Protein AF-A0A538BJV0-F1 (afdb_monomer_lite)

Foldseek 3Di:
DVVVVVVVLVVVLCVQLVVLLVVLCVVCVVVVHDSLQSSLVSLLVQLVVLLVVLVCLLPPDQKDADDDDDDPPDHPHIDGDDPVSNVVSNVSSVSSNVSSVVSNVVSLVSHPPNPPD

Radius of gyration: 18.01 Å; chains: 1; bounding box: 38×36×46 Å

Structure (mmCIF, N/CA/C/O backbone):
data_AF-A0A538BJV0-F1
#
_entry.id   AF-A0A538BJV0-F1
#
loop_
_atom_site.group_PDB
_atom_site.id
_atom_site.type_symbol
_atom_site.label_atom_id
_atom_site.label_alt_id
_atom_site.label_comp_id
_atom_site.label_asym_id
_atom_site.label_entity_id
_atom_site.label_seq_id
_atom_site.pdbx_PDB_ins_code
_atom_site.Cartn_x
_atom_site.Cartn_y
_atom_site.Cartn_z
_atom_site.occupancy
_atom_site.B_iso_or_equiv
_atom_site.auth_seq_id
_atom_site.auth_comp_id
_atom_site.auth_asym_id
_atom_site.auth_atom_id
_atom_site.pdbx_PDB_model_num
ATOM 1 N N . MET A 1 1 ? -21.130 -14.299 0.178 1.00 80.50 1 MET A N 1
ATOM 2 C CA . MET A 1 1 ? -20.401 -13.140 0.751 1.00 80.50 1 MET A CA 1
ATOM 3 C C . MET A 1 1 ? -18.939 -13.087 0.305 1.00 80.50 1 MET A C 1
ATOM 5 O O . MET A 1 1 ? -18.530 -12.049 -0.201 1.00 80.50 1 MET A O 1
ATOM 9 N N . LEU A 1 2 ? -18.187 -14.195 0.374 1.00 90.38 2 L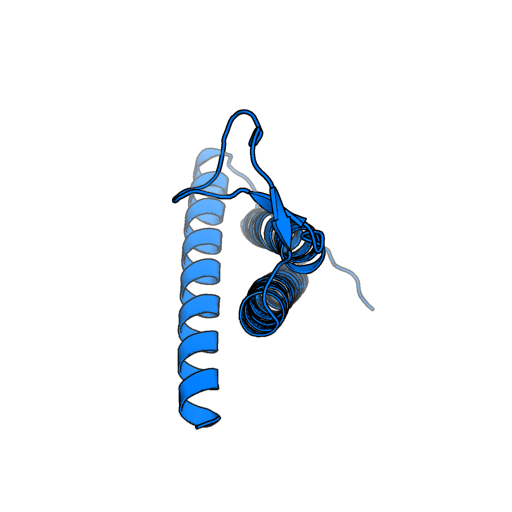EU A N 1
ATOM 10 C CA . LEU A 1 2 ? -16.765 -14.250 -0.014 1.00 90.38 2 LEU A CA 1
ATOM 11 C C . LEU A 1 2 ? -16.465 -13.708 -1.424 1.00 90.38 2 LEU A C 1
ATOM 13 O O . LEU A 1 2 ? -15.574 -12.885 -1.585 1.00 90.38 2 LEU A O 1
ATOM 17 N N . ARG A 1 3 ? -17.265 -14.073 -2.436 1.00 94.31 3 ARG A N 1
ATOM 18 C CA . ARG A 1 3 ? -17.107 -13.558 -3.812 1.00 94.31 3 ARG A CA 1
ATOM 19 C C . ARG A 1 3 ? -17.177 -12.027 -3.897 1.00 94.31 3 ARG A C 1
ATOM 21 O O . ARG A 1 3 ? -16.439 -11.416 -4.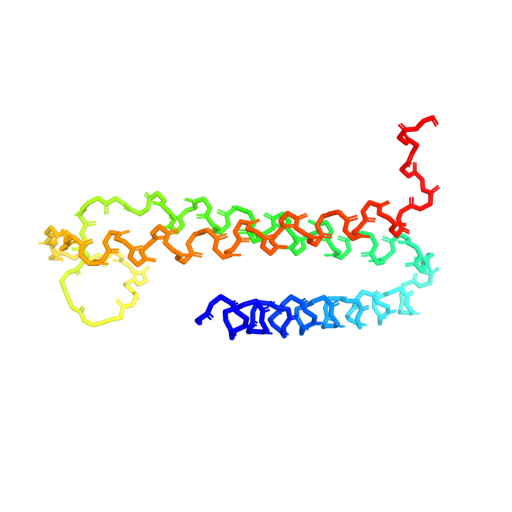662 1.00 94.31 3 ARG A O 1
ATOM 28 N N . ALA A 1 4 ? -18.066 -11.401 -3.126 1.00 94.06 4 ALA A N 1
ATOM 29 C CA . ALA A 1 4 ? -18.215 -9.947 -3.118 1.00 94.06 4 ALA A CA 1
ATOM 30 C C . ALA A 1 4 ? -17.047 -9.263 -2.392 1.00 94.06 4 ALA A C 1
ATOM 32 O O . ALA A 1 4 ? -16.568 -8.233 -2.863 1.00 94.06 4 ALA A O 1
ATOM 33 N N . ALA A 1 5 ? -16.571 -9.853 -1.291 1.00 91.38 5 ALA A N 1
ATOM 34 C CA . ALA A 1 5 ? -15.380 -9.391 -0.583 1.00 91.38 5 ALA A CA 1
ATOM 35 C C . ALA A 1 5 ? -14.133 -9.487 -1.473 1.00 91.38 5 ALA A C 1
ATOM 37 O O . ALA A 1 5 ? -13.432 -8.494 -1.641 1.00 91.38 5 ALA A O 1
ATOM 38 N N . LEU A 1 6 ? -13.931 -10.630 -2.137 1.00 95.19 6 LEU A N 1
ATOM 39 C CA . LEU A 1 6 ? -12.833 -10.832 -3.079 1.00 95.19 6 LEU A CA 1
ATOM 40 C C . LEU A 1 6 ? -12.881 -9.818 -4.226 1.00 95.19 6 LEU A C 1
ATOM 42 O O . LEU A 1 6 ? -11.867 -9.217 -4.553 1.00 95.19 6 LEU A O 1
ATOM 46 N N . ARG A 1 7 ? -14.065 -9.560 -4.800 1.00 96.81 7 ARG A N 1
ATOM 47 C CA . ARG A 1 7 ? -14.220 -8.536 -5.843 1.00 96.81 7 ARG A CA 1
ATOM 48 C C . ARG A 1 7 ? -13.792 -7.153 -5.351 1.00 96.81 7 ARG A C 1
ATOM 50 O O . ARG A 1 7 ? -13.067 -6.468 -6.058 1.00 96.81 7 ARG A O 1
ATOM 57 N N . ARG A 1 8 ? -14.235 -6.734 -4.160 1.00 95.19 8 ARG A N 1
ATOM 58 C CA . ARG A 1 8 ? -13.843 -5.436 -3.579 1.00 95.19 8 ARG A CA 1
ATOM 59 C C . ARG A 1 8 ? -12.339 -5.369 -3.335 1.00 95.19 8 ARG A C 1
ATOM 61 O O . ARG A 1 8 ? -11.724 -4.369 -3.681 1.00 95.19 8 ARG A O 1
ATOM 68 N N . PHE A 1 9 ? -11.761 -6.441 -2.801 1.00 95.56 9 PHE A N 1
ATOM 69 C CA . PHE A 1 9 ? -10.326 -6.544 -2.573 1.00 95.56 9 PHE A CA 1
ATOM 70 C C . PHE A 1 9 ? -9.532 -6.424 -3.880 1.00 95.56 9 PHE A C 1
ATOM 72 O O . PHE A 1 9 ? -8.618 -5.614 -3.957 1.00 95.56 9 PHE A O 1
ATOM 79 N N . ILE A 1 10 ? -9.927 -7.154 -4.929 1.00 97.31 10 ILE A N 1
ATOM 80 C CA . ILE A 1 10 ? -9.280 -7.084 -6.247 1.00 97.31 10 ILE A CA 1
ATOM 81 C C . ILE A 1 10 ? -9.399 -5.681 -6.842 1.00 97.31 10 ILE A C 1
ATOM 83 O O . ILE A 1 10 ? -8.422 -5.176 -7.377 1.00 97.31 10 ILE A O 1
ATOM 87 N N . VAL A 1 11 ? -10.562 -5.030 -6.734 1.00 98.06 11 VAL A N 1
ATOM 88 C CA . VAL A 1 11 ? -10.743 -3.653 -7.225 1.00 98.06 11 VAL A CA 1
ATOM 89 C C . VAL A 1 11 ? -9.823 -2.678 -6.488 1.00 98.06 11 VAL A 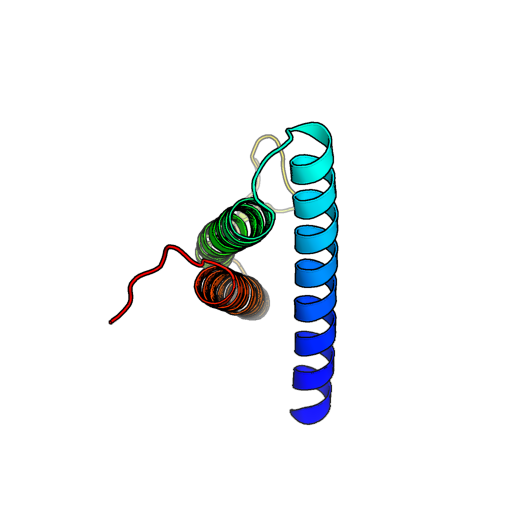C 1
ATOM 91 O O . VAL A 1 11 ? -9.192 -1.846 -7.133 1.00 98.06 11 VAL A O 1
ATOM 94 N N . LEU A 1 12 ? -9.703 -2.795 -5.162 1.00 97.12 12 LEU A N 1
ATOM 95 C CA . LEU A 1 12 ? -8.785 -1.968 -4.373 1.00 97.12 12 LEU A CA 1
ATOM 96 C C . LEU A 1 12 ? -7.324 -2.226 -4.750 1.00 97.12 12 LEU A C 1
ATOM 98 O O . LEU A 1 12 ? -6.587 -1.278 -5.010 1.00 97.12 12 LEU A O 1
ATOM 102 N N . LEU A 1 13 ? -6.921 -3.497 -4.828 1.00 97.88 13 LEU A N 1
ATOM 103 C CA . LEU A 1 13 ? -5.565 -3.889 -5.201 1.00 97.88 13 LEU A CA 1
ATOM 104 C C . LEU A 1 13 ? -5.213 -3.393 -6.607 1.00 97.88 13 LEU A C 1
ATOM 106 O O . LEU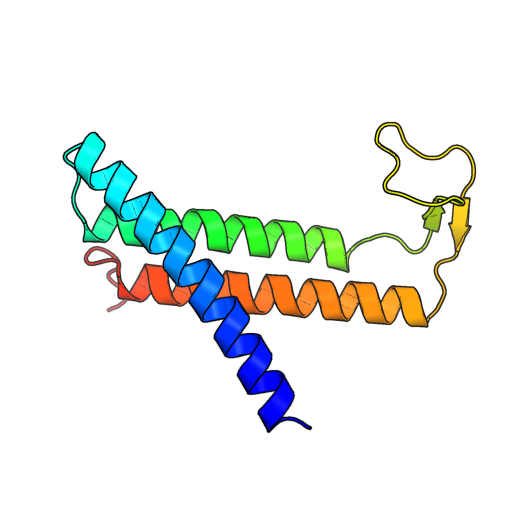 A 1 13 ? -4.174 -2.769 -6.781 1.00 97.88 13 LEU A O 1
ATOM 110 N N . ALA A 1 14 ? -6.084 -3.622 -7.592 1.00 97.88 14 ALA A N 1
ATOM 111 C CA . ALA A 1 14 ? -5.877 -3.185 -8.970 1.00 97.88 14 ALA A CA 1
ATOM 112 C C . ALA A 1 14 ? -5.849 -1.656 -9.089 1.00 97.88 14 ALA A C 1
ATOM 114 O O . ALA A 1 14 ? -5.029 -1.120 -9.828 1.00 97.88 14 ALA A O 1
ATOM 115 N N . GLY A 1 15 ? -6.705 -0.953 -8.340 1.00 98.25 15 GLY A N 1
ATOM 116 C CA . GLY A 1 15 ? -6.714 0.507 -8.295 1.00 98.25 15 GLY A CA 1
ATOM 117 C C . GLY A 1 15 ? -5.400 1.073 -7.759 1.00 98.25 15 GLY A C 1
ATOM 118 O O . GLY A 1 15 ? -4.775 1.901 -8.418 1.00 98.25 15 GLY A O 1
ATOM 119 N N . ILE A 1 16 ? -4.941 0.586 -6.601 1.00 98.00 16 ILE A N 1
ATOM 120 C CA . ILE A 1 16 ? -3.672 1.025 -6.004 1.00 98.00 16 ILE A CA 1
ATOM 121 C C . ILE A 1 16 ? -2.503 0.645 -6.916 1.00 98.00 16 ILE A C 1
ATOM 123 O O . ILE A 1 16 ? -1.688 1.503 -7.238 1.00 98.00 16 ILE A O 1
ATOM 127 N N . ALA A 1 17 ? -2.455 -0.600 -7.396 1.00 98.00 17 ALA A N 1
ATOM 128 C CA . ALA A 1 17 ? -1.391 -1.066 -8.276 1.00 98.00 17 ALA A CA 1
ATOM 129 C C . ALA A 1 17 ? -1.319 -0.253 -9.579 1.00 98.00 17 ALA A C 1
ATOM 131 O O . ALA A 1 17 ? -0.231 0.126 -10.005 1.00 98.00 17 ALA A O 1
ATOM 132 N N . GLY A 1 18 ? -2.468 0.060 -10.184 1.00 98.12 18 GLY A N 1
ATOM 133 C CA . GLY A 1 18 ? -2.556 0.870 -11.398 1.00 98.12 18 GLY A CA 1
ATOM 134 C C . GLY A 1 18 ? -2.065 2.303 -11.193 1.00 98.12 18 GLY A C 1
ATOM 135 O O . GLY A 1 18 ? -1.292 2.807 -12.009 1.00 98.12 18 GLY A O 1
ATOM 136 N N . VAL A 1 19 ? -2.452 2.946 -10.085 1.00 98.38 19 VAL A N 1
ATOM 137 C CA . VAL A 1 19 ? -1.954 4.285 -9.726 1.00 98.38 19 VAL A CA 1
ATOM 138 C C . VAL A 1 19 ? -0.446 4.251 -9.476 1.00 98.38 19 VAL A C 1
ATOM 140 O O . VAL A 1 19 ? 0.275 5.069 -10.042 1.00 98.38 19 VAL A O 1
ATOM 143 N N . THR A 1 20 ? 0.051 3.286 -8.695 1.00 98.06 20 THR A N 1
ATOM 144 C CA . THR A 1 20 ? 1.487 3.124 -8.429 1.00 98.06 20 THR A CA 1
ATOM 145 C C . THR A 1 20 ? 2.274 2.924 -9.719 1.00 98.06 20 THR A C 1
ATOM 147 O O . THR A 1 20 ? 3.236 3.648 -9.953 1.00 98.06 20 THR A O 1
ATOM 150 N N . ALA A 1 21 ? 1.836 2.012 -10.591 1.00 97.50 21 ALA A N 1
ATOM 151 C CA . ALA A 1 21 ? 2.488 1.759 -11.870 1.00 97.50 21 ALA A CA 1
ATOM 152 C C . ALA A 1 21 ? 2.512 3.015 -12.748 1.00 97.50 21 ALA A C 1
ATOM 154 O O . ALA A 1 21 ? 3.557 3.374 -13.278 1.00 97.50 21 ALA A O 1
ATOM 155 N N . THR A 1 22 ? 1.386 3.725 -12.852 1.00 98.00 22 THR A N 1
ATOM 156 C CA . THR A 1 22 ? 1.285 4.948 -13.662 1.00 98.00 22 THR A CA 1
ATOM 157 C C . THR A 1 22 ? 2.260 6.017 -13.170 1.00 98.00 22 THR A C 1
ATOM 159 O O . THR A 1 22 ? 3.024 6.564 -13.962 1.00 98.00 22 THR A O 1
ATOM 162 N N . LEU A 1 23 ? 2.286 6.285 -11.861 1.00 97.56 23 LEU A N 1
ATOM 163 C CA . LEU A 1 23 ? 3.187 7.279 -11.274 1.00 97.56 23 LEU A CA 1
ATOM 164 C C . LEU A 1 23 ? 4.659 6.872 -11.411 1.00 97.56 23 LEU A C 1
ATOM 166 O O . LEU A 1 23 ? 5.493 7.710 -11.747 1.00 97.56 23 LEU A O 1
ATOM 170 N N . SER A 1 24 ? 4.973 5.591 -11.212 1.00 96.19 24 SER A N 1
ATOM 171 C CA . SER A 1 24 ? 6.319 5.055 -11.421 1.00 96.19 24 SER A CA 1
ATOM 172 C C . SER A 1 24 ? 6.794 5.203 -12.859 1.00 96.19 24 SER A C 1
ATOM 174 O O . SER A 1 24 ? 7.929 5.610 -13.087 1.00 96.19 24 SER A O 1
ATOM 176 N N . LEU A 1 25 ? 5.936 4.901 -13.835 1.00 96.12 25 LEU A N 1
ATOM 177 C CA . LEU A 1 25 ? 6.267 5.045 -15.251 1.00 96.12 25 LEU A CA 1
ATOM 178 C C . LEU A 1 25 ? 6.482 6.511 -15.623 1.00 96.12 25 LEU A C 1
ATOM 180 O O . LEU A 1 25 ? 7.452 6.825 -16.305 1.00 96.12 25 LEU A O 1
ATOM 184 N N . LEU A 1 26 ? 5.635 7.420 -15.132 1.00 96.25 26 LEU A N 1
ATOM 185 C CA . LEU A 1 26 ? 5.835 8.858 -15.322 1.00 96.25 26 LEU A CA 1
ATOM 186 C C . LEU A 1 26 ? 7.171 9.319 -14.726 1.00 96.25 26 LEU A C 1
ATOM 188 O O . LEU A 1 26 ? 7.911 10.051 -15.380 1.00 96.25 26 LEU A O 1
ATOM 192 N N . ALA A 1 27 ? 7.525 8.848 -13.527 1.00 93.38 27 ALA A N 1
ATOM 193 C CA . ALA A 1 27 ? 8.818 9.142 -12.917 1.00 93.38 27 ALA A CA 1
ATOM 194 C C . ALA A 1 27 ? 9.994 8.585 -13.743 1.00 93.38 27 ALA A C 1
ATOM 196 O O . ALA A 1 27 ? 11.000 9.272 -13.912 1.00 93.38 27 ALA A O 1
ATOM 197 N N . ALA A 1 28 ? 9.860 7.380 -14.306 1.00 93.88 28 ALA A N 1
ATOM 198 C CA . ALA A 1 28 ? 10.870 6.777 -15.178 1.00 93.88 28 ALA A CA 1
ATOM 199 C C . ALA A 1 28 ? 11.083 7.589 -16.460 1.00 93.88 28 ALA A C 1
ATOM 201 O O . ALA A 1 28 ? 12.225 7.844 -16.838 1.00 93.88 28 ALA A O 1
ATOM 202 N N . LEU A 1 29 ? 9.989 8.027 -17.093 1.00 93.31 29 LEU A N 1
ATOM 203 C CA . LEU A 1 29 ? 10.016 8.839 -18.311 1.00 93.31 29 LEU A CA 1
ATOM 204 C C . LEU A 1 29 ? 10.709 10.184 -18.078 1.00 93.31 29 LEU A C 1
ATOM 206 O O . LEU A 1 29 ? 11.492 10.620 -18.917 1.00 93.31 29 LEU A O 1
ATOM 210 N N . LEU A 1 30 ? 10.456 10.820 -16.932 1.00 94.44 30 LEU A N 1
ATOM 211 C CA . LEU A 1 30 ? 11.097 12.083 -16.562 1.00 94.44 30 LEU A CA 1
ATOM 212 C C . LEU A 1 30 ? 12.569 11.903 -16.160 1.00 94.44 30 LEU A C 1
ATOM 214 O O . LEU A 1 30 ? 13.381 12.792 -16.401 1.00 94.44 30 LEU A O 1
ATOM 218 N N . GLY A 1 31 ? 12.913 10.772 -15.540 1.00 91.81 31 GLY A N 1
ATOM 219 C CA . GLY A 1 31 ? 14.263 10.480 -15.051 1.00 91.81 31 GLY A CA 1
ATOM 220 C C . GLY A 1 31 ? 15.180 9.756 -16.043 1.00 91.81 31 GLY A C 1
ATOM 221 O O . GLY A 1 31 ? 16.362 9.600 -15.750 1.00 91.81 31 GLY A O 1
ATOM 222 N N . GLY A 1 32 ? 14.661 9.278 -17.180 1.00 89.00 32 GLY A N 1
ATOM 223 C CA . GLY A 1 32 ? 15.413 8.476 -18.157 1.00 89.00 32 GLY A CA 1
ATOM 224 C C . GLY A 1 32 ? 15.838 7.089 -17.646 1.00 89.00 32 GLY A C 1
ATOM 225 O O . GLY A 1 32 ? 16.818 6.529 -18.133 1.00 89.00 32 GLY A O 1
ATOM 226 N N . GLY A 1 33 ? 15.151 6.556 -16.631 1.00 86.00 33 GLY A N 1
ATOM 227 C CA . GLY A 1 33 ? 15.487 5.282 -15.986 1.00 86.00 33 GLY A CA 1
ATOM 228 C C . GLY A 1 33 ? 14.894 4.054 -16.687 1.00 86.00 33 GLY A C 1
ATOM 229 O O . GLY A 1 33 ? 14.068 4.173 -17.590 1.00 86.00 33 GLY A O 1
ATOM 230 N N . SER A 1 34 ? 15.280 2.854 -16.237 1.00 91.00 34 SER A N 1
ATOM 231 C CA . SER A 1 34 ? 14.684 1.604 -16.725 1.00 91.00 34 SER A CA 1
ATOM 232 C C . SER A 1 34 ? 13.259 1.404 -16.186 1.00 91.00 34 SER A C 1
ATOM 234 O O . SER A 1 34 ? 12.945 1.753 -15.042 1.00 91.00 34 SER A O 1
ATOM 236 N N . ILE A 1 35 ? 12.379 0.866 -17.035 1.00 91.94 35 ILE A N 1
ATOM 237 C CA . ILE A 1 35 ? 10.944 0.698 -16.750 1.00 91.94 35 ILE A CA 1
ATOM 238 C C . ILE A 1 35 ? 10.721 -0.350 -15.652 1.00 91.94 35 ILE A C 1
ATOM 240 O O . ILE A 1 35 ? 9.975 -0.105 -14.703 1.00 91.94 35 ILE A O 1
ATOM 244 N N . ASP A 1 36 ? 11.398 -1.490 -15.773 1.00 92.19 36 ASP A N 1
ATOM 245 C CA . ASP A 1 36 ? 11.441 -2.598 -14.812 1.00 92.19 36 ASP A CA 1
ATOM 246 C C . ASP A 1 36 ? 11.759 -2.094 -13.400 1.00 92.19 36 ASP A C 1
ATOM 248 O O . ASP A 1 36 ? 10.988 -2.297 -12.457 1.00 92.19 36 ASP A O 1
ATOM 252 N N . ARG A 1 37 ? 12.849 -1.336 -13.262 1.00 91.31 37 ARG A N 1
ATOM 253 C CA . ARG A 1 37 ? 13.298 -0.794 -11.985 1.00 91.31 37 ARG A CA 1
ATOM 254 C C . ARG A 1 37 ? 12.321 0.220 -11.414 1.00 91.31 37 ARG A C 1
ATOM 256 O O . ARG A 1 37 ? 12.065 0.192 -10.215 1.00 91.31 37 ARG A O 1
ATOM 263 N N . ALA A 1 38 ? 11.777 1.115 -12.234 1.00 93.94 38 ALA A N 1
ATOM 264 C CA . ALA A 1 38 ? 10.845 2.132 -11.757 1.00 93.94 38 ALA A CA 1
ATOM 265 C C . ALA A 1 38 ? 9.529 1.527 -11.241 1.00 93.94 38 ALA A C 1
ATOM 267 O O . ALA A 1 38 ? 9.018 1.949 -10.198 1.00 93.94 38 ALA A O 1
ATOM 268 N N . LEU A 1 39 ? 8.999 0.518 -11.941 1.00 95.56 39 LEU A N 1
ATOM 269 C CA . LEU A 1 39 ? 7.826 -0.237 -11.500 1.00 95.56 39 LEU A CA 1
ATOM 270 C C . LEU A 1 39 ? 8.113 -0.980 -10.195 1.00 95.56 39 LEU A C 1
ATOM 272 O O . LEU A 1 39 ? 7.384 -0.799 -9.219 1.00 95.56 39 LEU A O 1
ATOM 276 N N . SER A 1 40 ? 9.203 -1.746 -10.157 1.00 95.81 40 SER A N 1
ATOM 277 C CA . SER A 1 40 ? 9.602 -2.531 -8.983 1.00 95.81 40 SER A CA 1
ATOM 278 C C . SER A 1 40 ? 9.784 -1.642 -7.757 1.00 95.81 40 SER A C 1
ATOM 280 O O . SER A 1 40 ? 9.183 -1.885 -6.713 1.00 95.81 40 SER A O 1
ATOM 282 N N . LEU A 1 41 ? 10.519 -0.535 -7.903 1.00 95.50 41 LEU A N 1
ATOM 283 C CA . LEU A 1 41 ? 10.745 0.429 -6.829 1.00 95.50 41 LEU A CA 1
ATOM 284 C C . LEU A 1 41 ? 9.438 1.065 -6.340 1.00 95.50 41 LEU A C 1
ATOM 286 O O . LEU A 1 41 ? 9.247 1.212 -5.136 1.00 95.50 41 LEU A O 1
ATOM 290 N N . GLY A 1 42 ? 8.525 1.415 -7.250 1.00 96.69 42 GLY A N 1
ATOM 291 C CA . GLY A 1 42 ? 7.217 1.959 -6.884 1.00 96.69 42 GLY A CA 1
ATOM 292 C C . GLY A 1 42 ? 6.385 0.985 -6.065 1.00 96.69 42 GLY A C 1
ATOM 293 O O . GLY A 1 42 ? 5.857 1.343 -5.011 1.00 96.69 42 GLY A O 1
ATOM 294 N N . PHE A 1 43 ? 6.303 -0.262 -6.525 1.00 97.94 43 PHE A N 1
ATOM 295 C CA . PHE A 1 43 ? 5.585 -1.316 -5.821 1.00 97.94 43 PHE A CA 1
ATOM 296 C C . PHE A 1 43 ? 6.211 -1.646 -4.466 1.00 97.94 43 PHE A C 1
ATOM 298 O O . PHE A 1 43 ? 5.480 -1.787 -3.486 1.00 97.94 43 PHE A O 1
ATOM 305 N N . TYR A 1 44 ? 7.542 -1.689 -4.370 1.00 97.94 44 TYR A N 1
ATOM 306 C CA . TYR A 1 44 ? 8.240 -1.860 -3.096 1.00 97.94 44 TYR A CA 1
ATOM 307 C C . TYR A 1 44 ? 7.988 -0.696 -2.145 1.00 97.94 44 TYR A C 1
ATOM 309 O O . TYR A 1 44 ? 7.717 -0.928 -0.968 1.00 97.94 44 TYR A O 1
ATOM 317 N N . LEU A 1 45 ? 8.039 0.542 -2.635 1.00 98.06 45 LEU A N 1
ATOM 318 C CA . LEU A 1 45 ? 7.842 1.735 -1.819 1.00 98.06 45 LEU A CA 1
ATOM 319 C C . LEU A 1 45 ? 6.422 1.783 -1.247 1.00 98.06 45 LEU A C 1
ATOM 321 O O . LEU A 1 45 ? 6.242 1.875 -0.033 1.00 98.06 45 LEU A O 1
ATOM 325 N N . VAL A 1 46 ? 5.413 1.681 -2.115 1.00 98.38 46 VAL A N 1
ATOM 326 C CA . VAL A 1 46 ? 4.003 1.733 -1.707 1.00 98.38 46 VAL A CA 1
ATOM 327 C C . VAL A 1 46 ? 3.634 0.500 -0.885 1.00 98.38 46 VAL A C 1
ATOM 329 O O . VAL A 1 46 ? 2.979 0.628 0.147 1.00 98.38 46 VAL A O 1
ATOM 332 N N . GLY A 1 47 ? 4.095 -0.686 -1.287 1.00 98.12 47 GLY A N 1
ATOM 333 C CA . GLY A 1 47 ? 3.864 -1.924 -0.550 1.00 98.12 47 GLY A CA 1
ATOM 334 C C . GLY A 1 47 ? 4.449 -1.881 0.862 1.00 98.12 47 GLY A C 1
ATOM 335 O O . GLY A 1 47 ? 3.742 -2.164 1.829 1.00 98.12 47 GLY A O 1
ATOM 336 N N . SER A 1 48 ? 5.699 -1.431 1.005 1.00 98.31 48 SER A N 1
ATOM 337 C CA . SER A 1 48 ? 6.354 -1.267 2.311 1.00 98.31 48 SER A CA 1
ATOM 338 C C . SER A 1 48 ? 5.654 -0.220 3.171 1.00 98.31 48 SER A C 1
ATOM 340 O O . SER A 1 48 ? 5.429 -0.449 4.359 1.00 98.31 48 SER A O 1
ATOM 342 N N . PHE A 1 49 ? 5.252 0.908 2.578 1.00 98.12 49 PHE A N 1
ATOM 343 C CA . PHE A 1 49 ? 4.474 1.927 3.278 1.00 98.12 49 PHE A CA 1
ATOM 344 C C . PHE A 1 49 ? 3.166 1.355 3.840 1.00 98.12 49 PHE A C 1
ATOM 346 O O . PHE A 1 49 ? 2.862 1.572 5.012 1.00 98.12 49 PHE A O 1
ATOM 353 N N . LEU A 1 50 ? 2.421 0.579 3.045 1.00 97.94 50 LEU A N 1
ATOM 354 C CA . LEU A 1 50 ? 1.179 -0.053 3.493 1.00 97.94 50 LEU A CA 1
ATOM 355 C C . LEU A 1 50 ? 1.410 -1.109 4.578 1.00 97.94 50 LEU A C 1
ATOM 357 O O . LEU A 1 50 ? 0.622 -1.173 5.518 1.00 97.94 50 LEU A O 1
ATOM 361 N N . LEU A 1 51 ? 2.490 -1.896 4.507 1.00 97.75 51 LEU A N 1
ATOM 362 C CA . LEU A 1 51 ? 2.851 -2.828 5.582 1.00 97.75 51 LEU A CA 1
ATOM 363 C C . LEU A 1 51 ? 3.110 -2.092 6.903 1.00 97.75 51 LEU A C 1
ATOM 365 O O . LEU A 1 51 ? 2.572 -2.475 7.943 1.00 97.75 51 LEU A O 1
ATOM 369 N N . ILE A 1 52 ? 3.898 -1.014 6.859 1.00 97.44 52 ILE A N 1
ATOM 370 C CA . ILE A 1 52 ? 4.217 -0.199 8.037 1.00 97.44 52 ILE A CA 1
ATOM 371 C C . ILE A 1 52 ? 2.945 0.456 8.588 1.00 97.44 52 ILE A C 1
ATOM 373 O O . ILE A 1 52 ? 2.669 0.371 9.785 1.00 97.44 52 ILE A O 1
ATOM 377 N N . ALA A 1 53 ? 2.130 1.064 7.724 1.00 95.44 53 ALA A N 1
ATOM 378 C CA . ALA A 1 53 ? 0.853 1.653 8.114 1.00 95.44 53 ALA A CA 1
ATOM 379 C C . ALA A 1 53 ? -0.082 0.604 8.735 1.00 95.44 53 ALA A C 1
ATOM 381 O O . ALA A 1 53 ? -0.651 0.840 9.800 1.00 95.44 53 ALA A O 1
ATOM 382 N N . GLY A 1 54 ? -0.181 -0.580 8.126 1.00 95.56 54 GLY A N 1
ATOM 383 C CA . GLY A 1 54 ? -0.948 -1.714 8.632 1.00 95.56 54 GLY A CA 1
ATOM 384 C C . GLY A 1 54 ? -0.506 -2.149 10.024 1.00 95.56 54 GLY A C 1
ATOM 385 O O . GLY A 1 54 ? -1.356 -2.345 10.895 1.00 95.56 54 GLY A O 1
ATOM 386 N N . PHE A 1 55 ? 0.804 -2.222 10.270 1.00 94.38 55 PHE A N 1
ATOM 387 C CA . PHE A 1 55 ? 1.351 -2.502 11.596 1.00 94.38 55 PHE A CA 1
ATOM 388 C C . PHE A 1 55 ? 0.877 -1.469 12.625 1.00 94.38 55 PHE A C 1
ATOM 390 O O . PHE A 1 55 ? 0.315 -1.849 13.650 1.00 94.38 55 PHE A O 1
ATOM 397 N N . PHE A 1 56 ? 1.027 -0.170 12.358 1.00 93.31 56 PHE A N 1
ATOM 398 C CA . PHE A 1 56 ? 0.602 0.866 13.308 1.00 93.31 56 PHE A CA 1
ATOM 399 C C . PHE A 1 56 ? -0.919 0.918 13.503 1.00 93.31 56 PHE A C 1
ATOM 401 O O . PHE A 1 56 ? -1.382 1.153 14.617 1.00 93.31 56 PHE A O 1
ATOM 408 N N . VAL A 1 57 ? -1.701 0.668 12.451 1.00 91.31 57 VAL A N 1
ATOM 409 C CA . VAL A 1 57 ? -3.172 0.604 12.500 1.00 91.31 57 VAL A CA 1
ATOM 410 C C . VAL A 1 57 ? -3.647 -0.571 13.358 1.00 91.31 57 VAL A C 1
ATOM 412 O O . VAL A 1 57 ? -4.536 -0.400 14.193 1.00 91.31 57 VAL A O 1
ATOM 415 N N . GLY A 1 58 ? -3.027 -1.742 13.200 1.00 89.94 58 GLY A N 1
ATOM 416 C CA . GLY A 1 58 ? -3.363 -2.944 13.968 1.00 89.94 58 GLY A CA 1
ATOM 417 C C . GLY A 1 58 ? -2.903 -2.871 15.422 1.00 89.94 58 GLY A C 1
ATOM 418 O O . GLY A 1 58 ? -3.605 -3.332 16.316 1.00 89.94 58 GLY A O 1
ATOM 419 N N . ASN A 1 59 ? -1.765 -2.218 15.675 1.00 89.62 59 ASN A N 1
ATOM 420 C CA . ASN A 1 59 ? -1.198 -2.031 17.013 1.00 89.62 59 ASN A CA 1
ATOM 421 C C . ASN A 1 59 ? -1.706 -0.765 17.722 1.00 89.62 59 ASN A C 1
ATOM 423 O O . ASN A 1 59 ? -1.118 -0.326 18.714 1.00 89.62 59 ASN A O 1
ATOM 427 N N . ARG A 1 60 ? -2.802 -0.154 17.251 1.00 83.62 60 ARG A N 1
ATOM 428 C CA . ARG A 1 60 ? -3.422 0.970 17.961 1.00 83.62 60 ARG A CA 1
ATOM 429 C C . ARG A 1 60 ? -3.844 0.501 19.359 1.00 83.62 60 ARG A C 1
ATOM 431 O O . ARG A 1 60 ? -4.714 -0.362 19.495 1.00 83.62 60 ARG A O 1
ATOM 438 N N . GLY A 1 61 ? -3.245 1.106 20.386 1.00 80.75 61 GLY A N 1
ATOM 439 C CA . GLY A 1 61 ? -3.429 0.723 21.784 1.00 80.75 61 GLY A CA 1
ATOM 440 C C . GLY A 1 61 ? -4.896 0.681 22.243 1.00 80.75 61 GLY A C 1
ATOM 441 O O . GLY A 1 61 ? -5.787 1.266 21.614 1.00 80.75 61 GLY A O 1
ATOM 442 N N . PRO A 1 62 ? -5.172 0.006 23.372 1.00 82.50 62 PRO A N 1
ATOM 443 C CA . PRO A 1 62 ? -6.532 -0.171 23.879 1.00 82.50 62 PRO A CA 1
ATOM 444 C C . PRO A 1 62 ? -7.153 1.135 24.402 1.00 82.50 62 PRO A C 1
ATOM 446 O O . PRO A 1 62 ? -8.360 1.196 24.629 1.00 82.50 62 PRO A O 1
ATOM 449 N N . VAL A 1 63 ? -6.341 2.181 24.571 1.00 86.44 63 VAL A N 1
ATOM 450 C CA . VAL A 1 63 ? -6.751 3.519 24.998 1.00 86.44 63 VAL A CA 1
ATOM 451 C C . VAL A 1 63 ? -6.894 4.420 23.772 1.00 86.44 63 VAL A C 1
ATOM 453 O O . VAL A 1 63 ? -5.975 4.532 22.963 1.00 86.44 63 VAL A O 1
ATOM 456 N N . ARG A 1 64 ? -8.056 5.061 23.628 1.00 83.38 64 ARG A N 1
ATOM 457 C CA . ARG A 1 64 ? -8.444 5.892 22.484 1.00 83.38 64 ARG A CA 1
ATOM 458 C C . ARG A 1 64 ? -8.850 7.300 22.919 1.00 83.38 64 ARG A C 1
ATOM 460 O O . ARG A 1 64 ? -9.423 7.462 23.996 1.00 83.38 64 ARG A O 1
ATOM 467 N N . PRO A 1 65 ? -8.601 8.320 22.086 1.00 84.31 65 PRO A N 1
ATOM 468 C CA . PRO A 1 65 ? -9.048 9.680 22.354 1.00 84.31 65 PRO A CA 1
ATOM 469 C C . PRO A 1 65 ? -10.583 9.770 22.393 1.00 84.31 65 PRO A C 1
ATOM 471 O O . PRO A 1 65 ? -11.283 9.126 21.611 1.00 84.31 65 PRO A O 1
ATOM 474 N N . LYS A 1 66 ? -11.124 10.573 23.314 1.00 78.94 66 LYS A N 1
ATOM 475 C CA . LYS A 1 66 ? -12.552 10.905 23.392 1.00 78.94 66 LYS A CA 1
ATOM 476 C C . LYS A 1 66 ? -12.810 12.174 22.571 1.00 78.94 66 LYS A C 1
ATOM 478 O O . LYS A 1 66 ? -12.273 13.228 22.893 1.00 78.94 66 LYS A O 1
ATOM 483 N N . GLY A 1 67 ? -13.634 12.064 21.531 1.00 73.81 67 GLY A N 1
ATOM 484 C CA . GLY A 1 67 ? -13.943 13.139 20.581 1.00 73.81 67 GLY A CA 1
ATOM 485 C C . GLY A 1 67 ? -14.126 12.588 19.164 1.00 73.81 67 GLY A C 1
ATOM 486 O O . GLY A 1 67 ? -13.892 11.402 18.936 1.00 73.81 67 GLY A O 1
ATOM 487 N N . SER A 1 68 ? -14.560 13.427 18.223 1.00 65.69 68 SER A N 1
ATOM 488 C CA . SER A 1 68 ? -14.579 13.099 16.794 1.00 65.69 68 SER A CA 1
ATOM 489 C C . SER A 1 68 ? -13.282 13.569 16.122 1.00 65.69 68 SER A C 1
ATOM 491 O O . SER A 1 68 ? -12.821 14.683 16.358 1.00 65.69 68 SER A O 1
ATOM 493 N N . GLY A 1 69 ? -12.699 12.719 15.270 1.00 66.69 69 GLY A N 1
ATOM 494 C CA . GLY A 1 69 ? -11.527 13.046 14.448 1.00 66.69 69 GLY A CA 1
ATOM 495 C C . GLY A 1 69 ? -10.180 12.549 14.986 1.00 66.69 69 GLY A C 1
ATOM 496 O O . GLY A 1 69 ? -10.060 12.094 16.123 1.00 66.69 69 GLY A O 1
ATOM 497 N N . THR A 1 70 ? -9.156 12.620 14.130 1.00 68.06 70 THR A N 1
ATOM 498 C CA . THR A 1 70 ? -7.770 12.244 14.448 1.00 68.06 70 THR A CA 1
ATOM 499 C C . THR A 1 70 ? -7.078 13.412 15.156 1.00 68.06 70 THR A C 1
ATOM 501 O O . THR A 1 70 ? -6.836 14.440 14.520 1.00 68.06 70 THR A O 1
ATOM 504 N N . PRO A 1 71 ? -6.751 13.312 16.456 1.00 71.81 71 PRO A N 1
ATOM 505 C CA . PRO A 1 71 ? -6.108 14.411 17.161 1.00 71.81 71 PRO A CA 1
ATOM 506 C C . PRO A 1 71 ? -4.664 14.585 16.668 1.00 71.81 71 PRO A C 1
ATOM 508 O O . PRO A 1 71 ? -3.818 13.728 16.909 1.00 71.81 71 PRO A O 1
ATOM 511 N N . LEU A 1 72 ? -4.374 15.708 16.001 1.00 71.88 72 LEU A N 1
ATOM 512 C CA . LEU A 1 72 ? -3.024 16.043 15.517 1.00 71.88 72 LEU A CA 1
ATOM 513 C C . LEU A 1 72 ? -2.033 16.316 16.662 1.00 71.88 72 LEU A C 1
ATOM 515 O O . LEU A 1 72 ? -0.839 16.083 16.513 1.00 71.88 72 LEU A O 1
ATOM 519 N N . PHE A 1 73 ? -2.532 16.768 17.817 1.00 72.19 73 PHE A N 1
ATOM 520 C CA . PHE A 1 73 ? -1.735 17.149 18.989 1.00 72.19 73 PHE A CA 1
ATOM 521 C C . PHE A 1 73 ? -2.148 16.366 20.238 1.00 72.19 73 PHE A C 1
ATOM 523 O O . PHE A 1 73 ? -2.397 16.946 21.292 1.00 72.19 73 PHE A O 1
ATOM 530 N N . GLY A 1 74 ? -2.275 15.041 20.115 1.00 68.19 74 GLY A N 1
ATOM 531 C CA . GLY A 1 74 ? -2.735 14.185 21.211 1.00 68.19 74 GLY A CA 1
ATOM 532 C C . GLY A 1 74 ? -4.149 14.536 21.699 1.00 68.19 74 GLY A C 1
ATOM 533 O O . GLY A 1 74 ? -4.746 15.546 21.330 1.00 68.19 74 GLY A O 1
ATOM 534 N N . ALA A 1 75 ? -4.735 13.680 22.531 1.00 77.50 75 ALA A N 1
ATOM 535 C CA . ALA A 1 75 ? -6.007 13.993 23.173 1.00 77.50 75 ALA A CA 1
ATOM 536 C C . ALA A 1 75 ? -5.821 14.060 24.678 1.00 77.50 75 ALA A C 1
ATOM 538 O O . ALA A 1 75 ? -5.223 13.174 25.282 1.00 77.50 75 ALA A O 1
ATOM 539 N N . ARG A 1 76 ? -6.382 15.103 25.289 1.00 78.31 76 ARG A N 1
ATOM 540 C CA . ARG A 1 76 ? -6.390 15.249 26.748 1.00 78.31 76 ARG A CA 1
ATOM 541 C C . ARG A 1 76 ? -7.351 14.281 27.429 1.00 78.31 76 ARG A C 1
ATOM 543 O O . ARG A 1 76 ? -7.178 13.985 28.603 1.00 78.31 76 ARG A O 1
ATOM 550 N N . ILE A 1 77 ? -8.368 13.807 26.709 1.00 82.88 77 ILE A N 1
ATOM 551 C CA . ILE A 1 77 ? -9.400 12.928 27.255 1.00 82.88 77 ILE A CA 1
ATOM 552 C C . ILE A 1 77 ? -9.309 11.585 26.544 1.00 82.88 77 ILE A C 1
ATOM 554 O O . ILE A 1 77 ? -9.431 11.517 25.323 1.00 82.88 77 ILE A O 1
ATOM 558 N N . MET A 1 78 ? -9.108 10.529 27.325 1.00 86.19 78 MET A N 1
ATOM 559 C CA . MET A 1 78 ? -8.945 9.161 26.847 1.00 86.19 78 MET A CA 1
ATOM 560 C C . MET A 1 78 ? -10.109 8.277 27.316 1.00 86.19 78 MET A C 1
ATOM 562 O O . MET A 1 78 ? -10.723 8.535 28.351 1.00 86.19 78 MET A O 1
ATOM 566 N N . ARG A 1 79 ? -10.414 7.224 26.558 1.00 89.56 79 ARG A N 1
ATOM 567 C CA . ARG A 1 79 ? -11.369 6.161 26.896 1.00 89.56 79 ARG A CA 1
ATOM 568 C C . ARG A 1 79 ? -10.851 4.806 26.426 1.00 89.56 79 ARG A C 1
ATOM 570 O O . ARG A 1 79 ? -9.978 4.740 25.570 1.00 89.56 79 ARG A O 1
ATOM 577 N N . TRP A 1 80 ? -11.433 3.724 26.921 1.00 87.94 80 TRP A N 1
ATOM 578 C CA . TRP A 1 80 ? -11.146 2.388 26.403 1.00 87.94 80 TRP A CA 1
ATOM 579 C C . TRP A 1 80 ? -11.826 2.141 25.050 1.00 87.94 80 TRP A C 1
ATOM 581 O O . TRP A 1 80 ? -12.919 2.655 24.782 1.00 87.94 80 TRP A O 1
ATOM 591 N N . ALA A 1 81 ? -11.161 1.355 24.204 1.00 86.94 81 ALA A N 1
ATOM 592 C CA . ALA A 1 81 ? -11.701 0.884 22.937 1.00 86.94 81 ALA A CA 1
ATOM 593 C C . ALA A 1 81 ? -12.789 -0.175 23.165 1.00 86.94 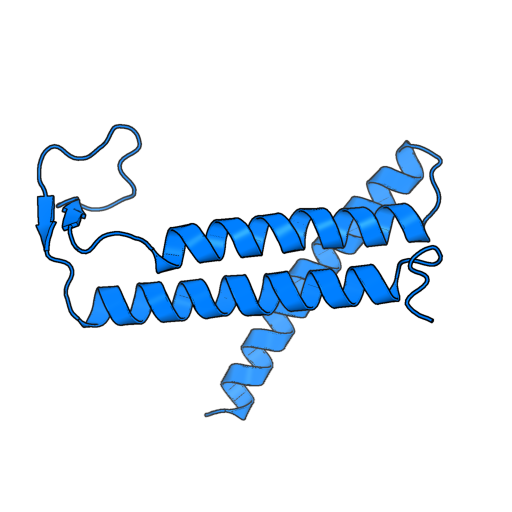81 ALA A C 1
ATOM 595 O O . ALA A 1 81 ? -12.616 -1.118 23.950 1.00 86.94 81 ALA A O 1
ATOM 596 N N . THR A 1 82 ? -13.892 -0.061 22.433 1.00 90.75 82 THR A N 1
ATOM 597 C CA . THR A 1 82 ? -14.925 -1.101 22.413 1.00 90.75 82 THR A CA 1
ATOM 598 C C . THR A 1 82 ? -14.401 -2.360 21.700 1.00 90.75 82 THR A C 1
ATOM 600 O O . THR A 1 82 ? -13.391 -2.300 20.991 1.00 90.75 82 THR A O 1
ATOM 603 N N . PRO A 1 83 ? -15.028 -3.536 21.888 1.00 90.62 83 PRO A N 1
ATOM 604 C CA . PRO A 1 83 ? -14.669 -4.733 21.124 1.00 90.62 83 PRO A CA 1
ATOM 605 C C . PRO A 1 83 ? -14.776 -4.523 19.606 1.00 90.62 83 PRO A C 1
ATOM 607 O O . PRO A 1 83 ? -13.860 -4.890 18.879 1.00 90.62 83 PRO A O 1
ATOM 610 N N . LEU A 1 84 ? -15.825 -3.833 19.147 1.00 90.25 84 LEU A N 1
ATOM 611 C CA . LEU A 1 84 ? -16.041 -3.538 17.728 1.00 90.25 84 LEU A CA 1
ATOM 612 C C . LEU A 1 84 ? -14.913 -2.681 17.131 1.00 90.25 84 LEU A C 1
ATOM 614 O O . LEU A 1 84 ? -14.430 -2.964 16.043 1.00 90.25 84 LEU A O 1
ATOM 618 N N . GLU A 1 85 ? -14.430 -1.677 17.866 1.00 88.38 85 GLU A N 1
ATOM 619 C CA . GLU A 1 85 ? -13.307 -0.831 17.426 1.00 88.38 85 GLU A CA 1
ATOM 620 C C . GLU A 1 85 ? -11.986 -1.602 17.328 1.00 88.38 85 GLU A C 1
ATOM 622 O O . GLU A 1 85 ? -11.112 -1.269 16.519 1.00 88.38 85 GLU A O 1
ATOM 627 N N . ARG A 1 86 ? -11.818 -2.628 18.170 1.00 88.50 86 ARG A N 1
ATOM 628 C CA . ARG A 1 86 ? -10.665 -3.530 18.105 1.00 88.50 86 ARG A CA 1
ATOM 629 C C . ARG A 1 86 ? -10.748 -4.420 16.873 1.00 88.50 86 ARG A C 1
ATOM 631 O O . ARG A 1 86 ? -9.769 -4.498 16.138 1.00 88.50 86 ARG A O 1
ATOM 638 N N . GLU A 1 87 ? -11.906 -5.024 16.621 1.00 91.31 87 GLU A N 1
ATOM 639 C CA . GLU A 1 87 ? -12.149 -5.817 15.411 1.00 91.31 87 GLU A CA 1
ATOM 640 C C . GLU A 1 87 ? -11.951 -4.984 14.142 1.00 91.31 87 GLU A C 1
ATOM 642 O O . GLU A 1 87 ? -11.276 -5.425 13.217 1.00 91.31 87 GLU A O 1
ATOM 647 N N . GLU A 1 88 ? -12.461 -3.753 14.113 1.00 89.81 88 GLU A N 1
ATOM 648 C CA . GLU A 1 88 ? -12.266 -2.831 12.995 1.00 89.81 88 GLU A CA 1
ATOM 649 C C . GLU A 1 88 ? -10.785 -2.495 12.785 1.00 89.81 88 GLU A C 1
ATOM 651 O O . GLU A 1 88 ? -10.302 -2.581 11.660 1.00 89.81 88 GLU A O 1
ATOM 656 N N . SER A 1 89 ? -10.035 -2.208 13.858 1.00 91.38 89 SER A N 1
ATOM 657 C CA . SER A 1 89 ? -8.589 -1.937 13.764 1.00 91.38 89 SER A CA 1
ATOM 658 C C . SER A 1 89 ? -7.815 -3.142 13.207 1.00 91.38 89 SER A C 1
ATOM 660 O O . SER A 1 89 ? -6.912 -2.970 12.387 1.00 91.38 89 SER A O 1
ATOM 662 N N . ILE A 1 90 ? -8.176 -4.365 13.618 1.00 92.81 90 ILE A N 1
ATOM 663 C CA . ILE A 1 90 ? -7.565 -5.607 13.119 1.00 92.81 90 ILE A CA 1
ATOM 664 C C . ILE A 1 90 ? -7.924 -5.831 11.646 1.00 92.81 90 ILE A C 1
ATOM 666 O O . ILE A 1 90 ? -7.046 -6.128 10.839 1.00 92.81 90 ILE A O 1
ATOM 670 N N . ASN A 1 91 ? -9.193 -5.657 11.277 1.00 94.19 91 ASN A N 1
ATOM 671 C CA . ASN A 1 91 ? -9.658 -5.841 9.905 1.00 94.19 91 ASN A CA 1
ATOM 672 C C . ASN A 1 91 ? -9.037 -4.808 8.951 1.00 94.19 91 ASN A C 1
ATOM 674 O O . ASN A 1 91 ? -8.589 -5.169 7.864 1.00 94.19 91 ASN A O 1
ATOM 678 N N . GLU A 1 92 ? -8.960 -3.540 9.363 1.00 94.38 92 GLU A N 1
ATOM 679 C CA . GLU A 1 92 ? -8.310 -2.460 8.610 1.00 94.38 92 GLU A CA 1
ATOM 680 C C . GLU A 1 92 ? -6.816 -2.769 8.405 1.00 94.38 92 GLU A C 1
ATOM 682 O O . GLU A 1 92 ? -6.305 -2.711 7.285 1.00 94.38 92 GLU A O 1
ATOM 687 N N . SER A 1 93 ? -6.133 -3.196 9.473 1.00 96.00 93 SER A N 1
ATOM 688 C CA . SER A 1 93 ? -4.738 -3.641 9.423 1.00 96.00 93 SER A CA 1
ATOM 689 C C . SER A 1 93 ? -4.534 -4.806 8.454 1.00 96.00 93 SER A C 1
ATOM 691 O O . SER A 1 93 ? -3.636 -4.749 7.615 1.00 96.00 93 SER A O 1
ATOM 693 N N . ALA A 1 94 ? -5.392 -5.828 8.504 1.00 96.31 94 ALA A N 1
ATOM 694 C CA . ALA A 1 94 ? -5.305 -6.988 7.624 1.00 96.31 94 ALA A CA 1
ATOM 695 C C . ALA A 1 94 ? -5.421 -6.600 6.142 1.00 96.31 94 ALA A C 1
ATOM 697 O O . ALA A 1 94 ? -4.696 -7.146 5.311 1.00 96.31 94 ALA A O 1
ATOM 698 N N . VAL A 1 95 ? -6.277 -5.627 5.803 1.00 96.38 95 VAL A N 1
ATOM 699 C CA . VAL A 1 95 ? -6.394 -5.110 4.431 1.00 96.38 95 VAL A CA 1
ATOM 700 C C . VAL A 1 95 ? -5.108 -4.406 3.997 1.00 96.38 95 VAL A C 1
ATOM 702 O O . VAL A 1 95 ? -4.593 -4.717 2.922 1.00 96.38 95 VAL A O 1
ATOM 705 N N . TYR A 1 96 ? -4.556 -3.505 4.818 1.00 97.19 96 TYR A N 1
ATOM 706 C CA . TYR A 1 96 ? -3.296 -2.828 4.488 1.00 97.19 96 TYR A CA 1
ATOM 707 C C . TYR A 1 96 ? -2.138 -3.810 4.331 1.00 97.19 96 TYR A C 1
ATOM 709 O O . TYR A 1 96 ? -1.381 -3.708 3.367 1.00 97.19 96 TYR A O 1
ATOM 717 N N . VAL A 1 97 ? -2.032 -4.788 5.232 1.00 97.56 97 VAL A N 1
ATOM 718 C CA . VAL A 1 97 ? -0.971 -5.795 5.184 1.00 97.56 97 VAL A CA 1
ATOM 719 C C . VAL A 1 97 ? -1.111 -6.684 3.949 1.00 97.56 97 VAL A C 1
ATOM 721 O O . VAL A 1 97 ? -0.134 -6.885 3.232 1.00 97.56 97 VAL A O 1
ATOM 724 N N . ALA A 1 98 ? -2.318 -7.172 3.650 1.00 97.88 98 ALA A N 1
ATOM 725 C CA . ALA A 1 98 ? -2.559 -8.030 2.493 1.00 97.88 98 ALA A CA 1
ATOM 726 C C . ALA A 1 98 ? -2.285 -7.307 1.166 1.00 97.88 98 ALA A C 1
ATOM 728 O O . ALA A 1 98 ? -1.648 -7.875 0.280 1.00 97.88 98 ALA A O 1
ATOM 729 N N . ILE A 1 99 ? -2.728 -6.051 1.029 1.00 97.94 99 ILE A N 1
ATOM 730 C CA . ILE A 1 99 ? -2.445 -5.239 -0.162 1.00 97.94 99 ILE A CA 1
ATOM 731 C C . ILE A 1 99 ? -0.949 -4.931 -0.242 1.00 97.94 99 ILE A C 1
ATOM 733 O O . ILE A 1 99 ? -0.351 -5.132 -1.294 1.00 97.94 99 ILE A O 1
ATOM 737 N N . GLY A 1 100 ? -0.333 -4.485 0.856 1.00 97.94 100 GLY A N 1
ATOM 738 C CA . GLY A 1 100 ? 1.089 -4.149 0.895 1.00 97.94 100 GLY A CA 1
ATOM 739 C C . GLY A 1 100 ? 1.973 -5.328 0.493 1.00 97.94 100 GLY A C 1
ATOM 740 O O . GLY A 1 100 ? 2.847 -5.187 -0.360 1.00 97.94 100 GLY A O 1
ATOM 741 N N . PHE A 1 101 ? 1.677 -6.515 1.024 1.00 98.19 101 PHE A N 1
ATOM 742 C CA . PHE A 1 101 ? 2.360 -7.750 0.655 1.00 98.19 101 PHE A CA 1
ATOM 743 C C . PHE A 1 101 ? 2.141 -8.120 -0.818 1.00 98.19 101 PHE A C 1
ATOM 745 O O . PHE A 1 101 ? 3.100 -8.422 -1.523 1.00 98.19 101 PHE A O 1
ATOM 752 N N . ALA A 1 102 ? 0.902 -8.040 -1.316 1.00 98.12 102 ALA A N 1
ATOM 753 C CA . ALA A 1 102 ? 0.599 -8.318 -2.719 1.00 98.12 102 ALA A CA 1
ATOM 754 C C . ALA A 1 102 ? 1.338 -7.368 -3.677 1.00 98.12 102 ALA A C 1
ATOM 756 O O . ALA A 1 102 ? 1.864 -7.821 -4.691 1.00 98.12 102 ALA A O 1
ATOM 757 N N . LEU A 1 103 ? 1.430 -6.074 -3.351 1.00 98.12 103 LEU A N 1
ATOM 758 C CA . LEU A 1 103 ? 2.200 -5.113 -4.144 1.00 98.12 103 LEU A CA 1
ATOM 759 C C . LEU A 1 103 ? 3.688 -5.459 -4.155 1.00 98.12 103 LEU A C 1
ATOM 761 O O . LEU A 1 103 ? 4.293 -5.419 -5.218 1.00 98.12 103 LEU A O 1
ATOM 765 N N . ILE A 1 104 ? 4.271 -5.859 -3.021 1.00 97.56 104 ILE A N 1
ATOM 766 C CA . ILE A 1 104 ? 5.674 -6.299 -2.985 1.00 97.56 104 ILE A CA 1
ATOM 767 C C . ILE A 1 104 ? 5.883 -7.503 -3.903 1.00 97.56 104 ILE A C 1
ATOM 769 O O . ILE A 1 104 ? 6.832 -7.495 -4.678 1.00 97.56 104 ILE A O 1
ATOM 773 N N . LEU A 1 105 ? 4.989 -8.496 -3.881 1.00 97.06 105 LEU A N 1
ATOM 774 C CA . LEU A 1 105 ? 5.081 -9.644 -4.790 1.00 97.06 105 LEU A CA 1
ATOM 775 C C . LEU A 1 105 ? 4.992 -9.231 -6.264 1.00 97.06 105 LEU A C 1
ATOM 777 O O . LEU A 1 105 ? 5.746 -9.743 -7.086 1.00 97.06 105 LEU A O 1
ATOM 781 N N . ILE A 1 106 ? 4.110 -8.288 -6.602 1.00 95.75 106 ILE A N 1
ATOM 782 C CA . ILE A 1 106 ? 4.034 -7.724 -7.958 1.00 95.75 106 ILE A CA 1
ATOM 783 C C . ILE A 1 106 ? 5.351 -7.020 -8.316 1.00 95.75 106 ILE A C 1
ATOM 785 O O . ILE A 1 106 ? 5.852 -7.205 -9.421 1.00 95.75 106 ILE A O 1
ATOM 789 N N . GLY A 1 107 ? 5.930 -6.264 -7.380 1.00 94.94 107 GLY A N 1
ATOM 790 C CA . GLY A 1 107 ? 7.239 -5.635 -7.535 1.00 94.94 107 GLY A CA 1
ATOM 791 C C . GLY A 1 107 ? 8.344 -6.652 -7.809 1.00 94.94 107 GLY A C 1
ATOM 792 O O . GLY A 1 107 ? 9.088 -6.474 -8.760 1.00 94.94 107 GLY A O 1
ATOM 793 N N . VAL A 1 108 ? 8.384 -7.757 -7.058 1.00 94.69 108 VAL A N 1
ATOM 794 C CA . VAL A 1 108 ? 9.344 -8.856 -7.263 1.00 94.69 108 VAL A CA 1
ATOM 795 C C . VAL A 1 108 ? 9.209 -9.461 -8.658 1.00 94.69 108 VAL A C 1
ATOM 797 O O . VAL A 1 108 ? 10.210 -9.719 -9.313 1.00 94.69 108 VAL A O 1
ATOM 800 N N . VAL A 1 109 ? 7.980 -9.680 -9.132 1.00 92.94 109 VAL A N 1
ATOM 801 C CA . VAL A 1 109 ? 7.732 -10.220 -10.480 1.00 92.94 109 VAL A CA 1
ATOM 802 C C . VAL A 1 109 ? 8.127 -9.221 -11.576 1.00 92.94 109 VAL A C 1
ATOM 804 O O . VAL A 1 109 ? 8.545 -9.638 -12.654 1.00 92.94 109 VAL A O 1
ATOM 807 N N . ALA A 1 110 ? 8.001 -7.917 -11.320 1.00 90.12 110 ALA A N 1
ATOM 808 C CA . ALA A 1 110 ? 8.422 -6.862 -12.243 1.00 90.12 110 ALA A CA 1
ATOM 809 C C . ALA A 1 110 ? 9.946 -6.628 -12.248 1.00 90.12 110 ALA A C 1
ATOM 811 O O . ALA A 1 110 ? 10.465 -6.006 -13.178 1.00 90.12 110 ALA A O 1
ATOM 812 N N . ASP A 1 111 ? 10.653 -7.112 -11.228 1.00 88.31 111 ASP A N 1
ATOM 813 C CA . ASP A 1 111 ? 12.070 -6.854 -11.014 1.00 88.31 111 ASP A CA 1
ATOM 814 C C . ASP A 1 111 ? 12.933 -7.859 -11.781 1.00 88.31 111 ASP A C 1
ATOM 816 O O . ASP A 1 111 ? 13.159 -8.990 -11.351 1.00 88.31 111 ASP A O 1
ATOM 820 N N . SER A 1 112 ? 13.480 -7.427 -12.918 1.00 80.44 112 SER A N 1
ATOM 821 C CA . SER A 1 112 ? 14.400 -8.242 -13.720 1.00 80.44 112 SER A CA 1
ATOM 822 C C . SER A 1 112 ? 15.720 -8.568 -13.011 1.00 80.44 112 SER A C 1
ATOM 824 O O . SER A 1 112 ? 16.463 -9.434 -13.473 1.00 80.44 112 SER A O 1
ATOM 826 N N . HIS A 1 113 ? 16.040 -7.882 -11.909 1.00 74.81 113 HIS A N 1
ATOM 827 C CA . HIS A 1 113 ? 17.246 -8.115 -11.117 1.00 74.81 113 HIS A CA 1
ATOM 828 C C 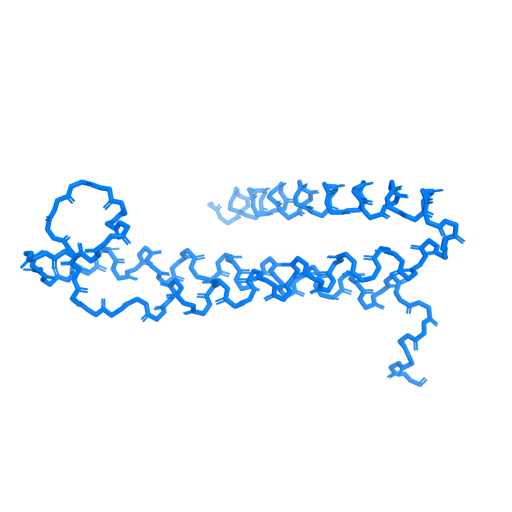. HIS A 1 113 ? 17.006 -8.974 -9.873 1.00 74.81 113 HIS A C 1
ATOM 830 O O . HIS A 1 113 ? 17.982 -9.420 -9.260 1.00 74.81 113 HIS A O 1
ATOM 836 N N . ALA A 1 114 ? 15.751 -9.256 -9.515 1.00 72.06 114 ALA A N 1
ATOM 837 C CA . ALA A 1 114 ? 15.419 -10.158 -8.422 1.00 72.06 114 ALA A CA 1
ATOM 838 C C . ALA A 1 114 ? 15.770 -11.610 -8.802 1.00 72.06 114 ALA A C 1
ATOM 840 O O . ALA A 1 114 ? 14.939 -12.381 -9.277 1.00 72.06 114 ALA A O 1
ATOM 841 N N . ARG A 1 115 ? 17.031 -12.013 -8.596 1.00 58.94 115 ARG A N 1
ATOM 842 C CA . ARG A 1 115 ? 17.442 -13.423 -8.689 1.00 58.94 115 ARG A CA 1
ATOM 843 C C . ARG A 1 115 ? 16.930 -14.178 -7.468 1.00 58.94 115 ARG A C 1
ATOM 845 O O . ARG A 1 115 ? 17.575 -14.181 -6.423 1.00 58.94 115 ARG A O 1
ATOM 852 N N . LEU A 1 116 ? 15.761 -14.797 -7.607 1.00 60.03 116 LEU A N 1
ATOM 853 C CA . LEU A 1 116 ? 15.217 -15.729 -6.613 1.00 60.03 116 LEU A CA 1
ATOM 854 C C . LEU A 1 116 ? 15.558 -17.202 -6.904 1.00 60.03 116 LEU A C 1
ATOM 856 O O . LEU A 1 116 ? 15.171 -18.064 -6.118 1.00 60.03 116 LEU A O 1
ATOM 860 N N . LEU A 1 117 ? 16.303 -17.479 -7.984 1.00 51.19 117 LEU A N 1
ATOM 861 C CA . LEU A 1 117 ? 16.876 -18.780 -8.351 1.00 51.19 117 LEU A CA 1
ATOM 862 C C . LEU A 1 117 ? 18.245 -18.585 -9.018 1.00 51.19 117 LEU A C 1
ATOM 864 O O . LEU A 1 117 ? 18.372 -17.632 -9.826 1.00 51.19 117 LEU A O 1
#

Sequence (117 aa):
MLRAALRRFIVLLAGIAGVTATLSLLAALLGGGSIDRALSLGFYLVGSFLLIAGFFVGNRGPVRPKGSGTPLFGARIMRWATPLEREESINESAVYVAIGFALILIGVVADSHARLL

pLDDT: mean 90.24, std 9.78, range [51.19, 98.38]

Secondary structure (DSSP, 8-state):
-HHHHHHHHHHHHHHHHHHHHHHHHHHHHHHT--HHHHHHHHHHHHHHHHHHHHHHHHT--SEEESSSS--TT--SSEEEPPHHHHHHHHHHHHHHHHHHHHHHHHHHHH-TT----